Protein AF-A0ABD6B893-F1 (afdb_monomer_lite)

pLDDT: mean 93.64, std 9.58, range [51.09, 98.69]

Sequence (57 aa):
KTGTADANLYADAWDVPVVTYGPGDSALDHAPDERLPLAEFDRAVTALTTACEQLTD

Organism: NCBI:txid1220023

Structure (mmCIF, N/CA/C/O backbone):
data_AF-A0ABD6B893-F1
#
_entry.id   AF-A0ABD6B893-F1
#
loop_
_atom_site.group_PDB
_atom_site.id
_atom_site.type_symbol
_atom_site.label_atom_id
_atom_site.label_alt_id
_atom_site.label_comp_id
_atom_site.label_asym_id
_atom_site.label_entity_id
_atom_site.label_seq_id
_atom_site.pdbx_PDB_ins_code
_atom_site.Cartn_x
_atom_site.Cartn_y
_atom_site.Cartn_z
_atom_site.occupancy
_atom_site.B_iso_or_equiv
_atom_site.auth_seq_id
_atom_site.auth_comp_id
_atom_site.auth_asym_id
_atom_site.auth_atom_id
_atom_site.pdbx_PDB_model_num
ATOM 1 N N . LYS A 1 1 ? 10.974 -7.006 1.709 1.00 51.09 1 LYS A N 1
ATOM 2 C CA . LYS A 1 1 ? 12.063 -6.025 1.937 1.00 51.09 1 LYS A CA 1
ATOM 3 C C . LYS A 1 1 ? 12.312 -5.883 3.442 1.00 51.09 1 LYS A C 1
ATOM 5 O O . LYS A 1 1 ? 11.339 -5.782 4.171 1.00 51.09 1 LYS A O 1
ATOM 10 N N . THR A 1 2 ? 13.564 -5.885 3.907 1.00 60.44 2 THR A N 1
ATOM 11 C CA . THR A 1 2 ? 13.976 -5.585 5.303 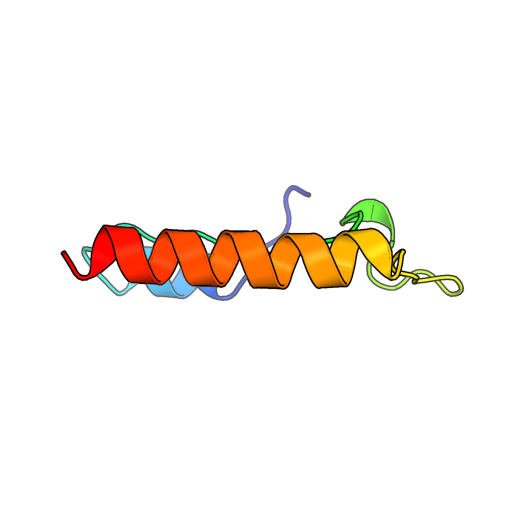1.00 60.44 2 THR A CA 1
ATOM 12 C C . THR A 1 2 ? 14.189 -4.078 5.532 1.00 60.44 2 THR A C 1
ATOM 14 O O . THR A 1 2 ? 15.027 -3.676 6.331 1.00 60.44 2 THR A O 1
ATOM 17 N N . GLY A 1 3 ? 13.522 -3.243 4.734 1.00 66.94 3 GLY A N 1
ATOM 18 C CA . GLY A 1 3 ? 13.729 -1.798 4.690 1.00 66.94 3 GLY A CA 1
ATOM 19 C C . GLY A 1 3 ? 12.884 -1.075 5.731 1.00 66.94 3 GLY A C 1
ATOM 20 O O . GLY A 1 3 ? 11.867 -1.599 6.179 1.00 66.94 3 GLY A O 1
ATOM 21 N N . THR A 1 4 ? 13.316 0.126 6.097 1.00 88.81 4 THR A N 1
ATOM 22 C CA . THR A 1 4 ? 12.578 1.037 6.974 1.00 88.81 4 THR A CA 1
ATOM 23 C C . THR A 1 4 ? 11.498 1.791 6.199 1.00 88.81 4 THR A C 1
ATOM 25 O O . THR A 1 4 ? 11.696 2.118 5.029 1.00 88.81 4 THR A O 1
ATOM 28 N N . ALA A 1 5 ? 10.390 2.110 6.859 1.00 89.69 5 ALA A N 1
ATOM 29 C CA . ALA A 1 5 ? 9.301 2.940 6.351 1.00 89.69 5 ALA A CA 1
ATOM 30 C C . ALA A 1 5 ? 8.746 3.828 7.476 1.00 89.69 5 ALA A C 1
ATOM 32 O O . ALA A 1 5 ? 8.985 3.558 8.653 1.00 89.69 5 ALA A O 1
ATOM 33 N N . ASP A 1 6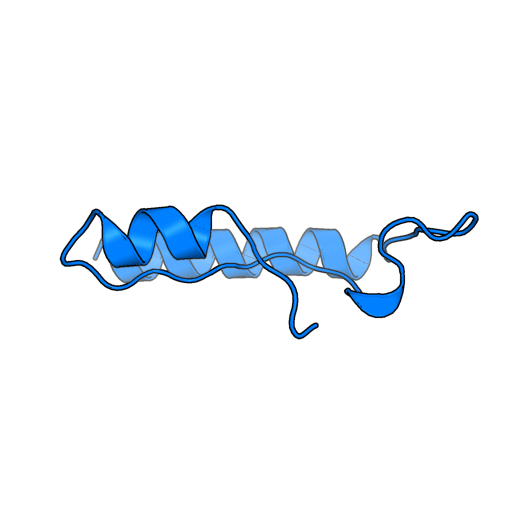 ? 7.941 4.835 7.135 1.00 95.06 6 ASP A N 1
ATOM 34 C CA . ASP A 1 6 ? 7.315 5.725 8.128 1.00 95.06 6 ASP A CA 1
ATOM 35 C C . ASP A 1 6 ? 6.465 4.964 9.156 1.00 95.06 6 ASP A C 1
ATOM 37 O O . ASP A 1 6 ? 6.402 5.346 10.322 1.00 95.06 6 ASP A O 1
ATOM 41 N N . ALA A 1 7 ? 5.901 3.817 8.762 1.00 93.44 7 ALA A N 1
ATOM 42 C CA . ALA A 1 7 ? 5.197 2.909 9.662 1.00 93.44 7 ALA A CA 1
ATOM 43 C C . ALA A 1 7 ? 6.040 2.471 10.874 1.00 93.44 7 ALA A C 1
ATOM 45 O O . ALA A 1 7 ? 5.475 2.224 11.935 1.00 93.44 7 ALA A O 1
ATOM 46 N N . ASN A 1 8 ? 7.373 2.410 10.760 1.00 92.12 8 ASN A N 1
ATOM 47 C CA . ASN A 1 8 ? 8.237 2.137 11.909 1.00 92.12 8 ASN A CA 1
ATOM 48 C C . ASN A 1 8 ? 8.193 3.274 12.937 1.00 92.12 8 ASN A C 1
ATOM 50 O O . ASN A 1 8 ? 8.137 3.000 14.130 1.00 92.12 8 ASN A O 1
ATOM 54 N N . LEU A 1 9 ? 8.192 4.530 12.481 1.00 95.38 9 LEU A N 1
ATOM 55 C CA . LEU A 1 9 ? 8.086 5.695 13.362 1.00 95.38 9 LEU A CA 1
ATOM 56 C C . LEU A 1 9 ? 6.688 5.790 13.980 1.00 95.38 9 LEU A C 1
ATOM 58 O O . LEU A 1 9 ? 6.560 6.105 15.158 1.00 95.38 9 LEU A O 1
ATOM 62 N N . TYR A 1 10 ? 5.643 5.485 13.208 1.00 95.44 10 TYR A N 1
ATOM 63 C CA . TYR A 1 10 ? 4.267 5.480 13.712 1.00 95.44 10 TYR A CA 1
ATOM 64 C C . TYR A 1 10 ? 4.043 4.397 14.766 1.00 95.44 10 TYR A C 1
ATOM 66 O O . TYR A 1 10 ? 3.439 4.681 15.793 1.00 95.44 10 TYR A O 1
ATOM 74 N N . ALA A 1 11 ? 4.563 3.188 14.542 1.00 93.75 11 ALA A N 1
ATOM 75 C CA . ALA A 1 11 ? 4.457 2.092 15.503 1.00 93.75 11 ALA A CA 1
ATOM 76 C C . ALA A 1 11 ? 5.227 2.361 16.809 1.00 9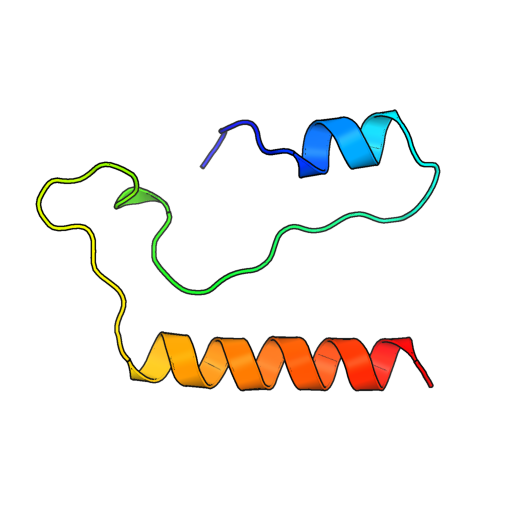3.75 11 ALA A C 1
ATOM 78 O O . ALA A 1 11 ? 4.829 1.865 17.855 1.00 93.75 11 ALA A O 1
ATOM 79 N N . ASP A 1 12 ? 6.320 3.130 16.756 1.00 94.75 12 ASP A N 1
ATOM 80 C CA . ASP A 1 12 ? 7.065 3.549 17.951 1.00 94.75 12 ASP A CA 1
ATOM 81 C C . ASP A 1 12 ? 6.356 4.693 18.699 1.00 94.75 12 ASP A C 1
ATOM 83 O O . ASP A 1 12 ? 6.340 4.737 19.928 1.00 94.75 12 ASP A O 1
ATOM 87 N N . ALA A 1 13 ? 5.736 5.620 17.962 1.00 97.62 13 ALA A N 1
ATOM 88 C CA . ALA A 1 13 ? 5.109 6.808 18.533 1.00 97.62 13 ALA A CA 1
ATOM 89 C C . ALA A 1 13 ? 3.674 6.588 19.042 1.00 97.62 13 ALA A C 1
ATOM 91 O O . ALA A 1 13 ? 3.228 7.327 19.925 1.00 97.62 13 ALA A O 1
ATOM 92 N N . TRP A 1 14 ? 2.925 5.641 18.470 1.00 97.00 14 TRP A N 1
ATOM 93 C CA . TRP A 1 14 ? 1.499 5.451 18.744 1.00 97.00 14 TRP A CA 1
ATOM 94 C C . TRP A 1 14 ? 1.199 4.033 19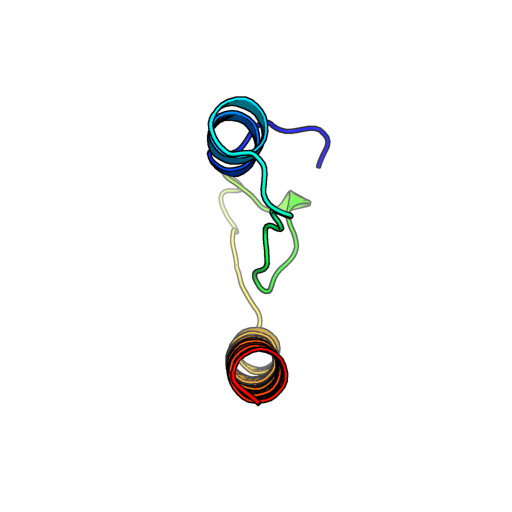.233 1.00 97.00 14 TRP A C 1
ATOM 96 O O . TRP A 1 14 ? 1.568 3.055 18.594 1.00 97.00 14 TRP A O 1
ATOM 106 N N . ASP A 1 15 ? 0.447 3.926 20.333 1.00 95.06 15 ASP A N 1
ATOM 107 C CA . ASP A 1 15 ? 0.016 2.647 20.920 1.00 95.06 15 ASP A CA 1
ATOM 108 C C . ASP A 1 15 ? -1.217 2.074 20.194 1.00 95.06 15 ASP A C 1
ATOM 110 O O . ASP A 1 15 ? -2.299 1.917 20.762 1.00 95.06 15 ASP A O 1
ATOM 114 N N . VAL A 1 16 ? -1.080 1.842 18.885 1.00 95.69 16 VAL A N 1
ATOM 115 C CA .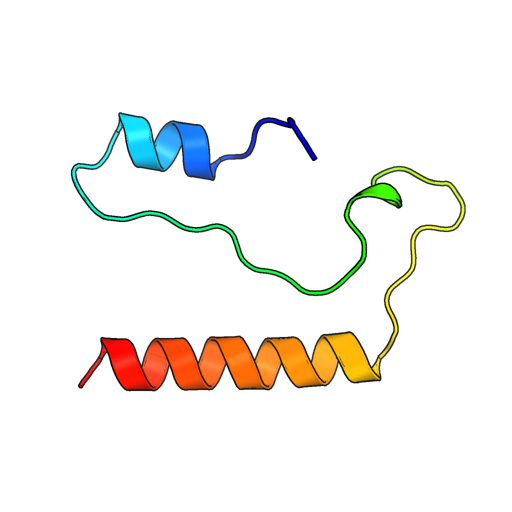 VAL A 1 16 ? -2.117 1.256 18.020 1.00 95.69 16 VAL A CA 1
ATOM 116 C C . VAL A 1 16 ? -1.494 0.296 16.998 1.00 95.69 16 VAL A C 1
ATOM 118 O O . VAL A 1 16 ? -0.328 0.458 16.639 1.00 95.69 16 VAL A O 1
ATOM 121 N N . PRO A 1 17 ? -2.241 -0.694 16.472 1.00 94.44 17 PRO A N 1
ATOM 122 C CA . PRO A 1 17 ? -1.748 -1.533 15.381 1.00 94.44 17 PRO A CA 1
ATOM 123 C C . PRO A 1 17 ? -1.453 -0.717 14.110 1.00 94.44 17 PRO A C 1
ATOM 125 O O . PRO A 1 17 ? -2.298 0.053 13.656 1.00 94.44 17 PRO A O 1
ATOM 128 N N . VAL A 1 18 ? -0.280 -0.927 13.500 1.00 94.69 18 VAL A N 1
ATOM 129 C CA . VAL A 1 18 ? 0.153 -0.247 12.265 1.00 94.69 18 VAL A CA 1
ATOM 130 C C . VAL A 1 18 ? 0.547 -1.276 11.207 1.00 94.69 18 VAL A C 1
ATOM 132 O O . VAL A 1 18 ? 1.265 -2.233 11.494 1.00 94.69 18 VAL A O 1
ATOM 135 N N . VAL A 1 19 ? 0.107 -1.062 9.966 1.00 94.19 19 VAL A N 1
ATOM 136 C CA . VAL A 1 19 ? 0.476 -1.880 8.802 1.00 94.19 19 VAL A CA 1
ATOM 137 C C . VAL A 1 19 ? 0.799 -0.995 7.599 1.00 94.19 19 VAL A C 1
ATOM 139 O O . VAL A 1 19 ? 0.213 0.072 7.430 1.00 94.19 19 VAL A O 1
ATOM 142 N N . THR A 1 20 ? 1.701 -1.463 6.736 1.00 94.19 20 THR A N 1
ATOM 143 C CA . THR A 1 20 ? 1.952 -0.870 5.414 1.00 94.19 20 THR A CA 1
ATOM 144 C C . THR A 1 20 ? 1.339 -1.768 4.351 1.00 94.19 20 THR A C 1
ATOM 146 O O . THR A 1 20 ? 1.608 -2.970 4.331 1.00 94.19 20 THR A O 1
ATOM 149 N N . TYR A 1 21 ? 0.550 -1.190 3.448 1.00 95.56 21 TYR A N 1
ATOM 150 C CA . TYR A 1 21 ? -0.074 -1.909 2.343 1.00 95.56 21 TYR A CA 1
ATOM 151 C C . TYR A 1 21 ? 0.063 -1.131 1.031 1.00 95.56 21 TYR A C 1
ATOM 153 O O . TYR A 1 21 ? -0.091 0.087 1.004 1.00 95.56 21 TYR A O 1
ATOM 161 N N . GLY A 1 22 ? 0.326 -1.854 -0.055 1.00 96.94 22 GLY A N 1
ATOM 162 C CA . GLY A 1 22 ? 0.359 -1.343 -1.421 1.00 96.94 22 GLY A CA 1
ATOM 163 C C . GLY A 1 22 ? 0.580 -2.487 -2.420 1.00 96.94 22 GLY A C 1
ATOM 164 O O . GLY A 1 22 ? 1.082 -3.543 -2.022 1.00 96.94 22 GLY A O 1
ATOM 165 N N . PRO A 1 23 ? 0.179 -2.326 -3.693 1.00 98.00 23 PRO A N 1
ATOM 166 C CA . PRO A 1 23 ? 0.443 -3.312 -4.736 1.00 98.00 23 PRO A CA 1
ATOM 167 C C . PRO A 1 23 ? 1.908 -3.282 -5.192 1.00 98.00 23 PRO A C 1
ATOM 169 O O . PRO A 1 23 ? 2.620 -2.307 -4.961 1.00 98.00 23 PRO A O 1
ATOM 172 N N . GLY A 1 24 ? 2.314 -4.311 -5.937 1.00 96.44 24 GLY A N 1
ATOM 173 C CA . GLY A 1 24 ? 3.598 -4.360 -6.629 1.00 96.44 24 GLY A CA 1
ATOM 174 C C . GLY A 1 24 ? 4.679 -5.169 -5.920 1.00 96.44 24 GLY A C 1
ATOM 175 O O . GLY A 1 24 ? 4.539 -5.612 -4.779 1.00 96.44 24 GLY A O 1
ATOM 176 N N . ASP A 1 25 ? 5.779 -5.372 -6.644 1.00 96.38 25 ASP A N 1
ATOM 177 C CA . ASP A 1 25 ? 6.956 -6.066 -6.141 1.00 96.38 25 ASP A CA 1
ATOM 178 C C . ASP A 1 25 ? 7.973 -5.066 -5.595 1.00 96.38 25 ASP A C 1
ATOM 180 O O . ASP A 1 25 ? 8.622 -4.325 -6.331 1.00 96.38 25 ASP A O 1
ATOM 184 N N . SER A 1 26 ? 8.156 -5.116 -4.280 1.00 94.00 26 SER A N 1
ATOM 185 C CA . SER A 1 26 ? 9.095 -4.276 -3.544 1.00 94.00 26 SER A CA 1
ATOM 186 C C . SER A 1 26 ? 10.570 -4.476 -3.954 1.00 94.00 26 SER A C 1
ATOM 188 O O . SER A 1 26 ? 11.439 -3.717 -3.528 1.00 94.00 26 SER A O 1
ATOM 190 N N . ALA A 1 27 ? 10.898 -5.525 -4.713 1.00 94.62 27 ALA A N 1
ATOM 191 C CA . ALA A 1 27 ? 12.234 -5.719 -5.273 1.00 94.62 27 ALA A CA 1
ATOM 192 C C . ALA A 1 27 ? 12.544 -4.757 -6.434 1.00 94.62 27 ALA A C 1
ATOM 194 O O . ALA A 1 27 ? 13.713 -4.606 -6.786 1.00 94.62 27 ALA A O 1
ATOM 195 N N . LEU A 1 28 ? 11.520 -4.119 -7.015 1.00 96.25 28 LEU A N 1
ATOM 196 C CA . LEU A 1 28 ? 11.663 -3.151 -8.104 1.00 96.25 28 LEU A CA 1
ATOM 197 C C . LEU A 1 28 ? 11.882 -1.713 -7.628 1.00 96.25 28 LEU A C 1
ATOM 199 O O . LEU A 1 28 ? 12.120 -0.847 -8.466 1.00 96.25 28 LEU A O 1
ATOM 203 N N . ASP A 1 29 ? 11.821 -1.440 -6.323 1.00 94.75 29 ASP A N 1
ATOM 204 C CA . ASP A 1 29 ? 12.077 -0.097 -5.802 1.00 94.75 29 ASP A CA 1
ATOM 205 C C . ASP A 1 29 ? 13.428 0.435 -6.294 1.00 94.75 29 ASP A C 1
ATOM 207 O O . ASP A 1 29 ? 14.470 -0.200 -6.095 1.00 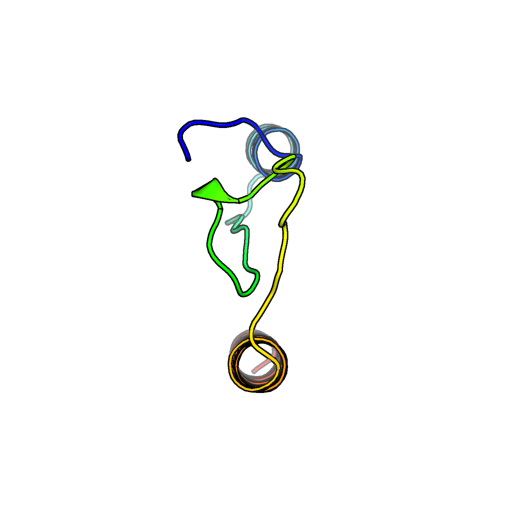94.75 29 ASP A O 1
ATOM 211 N N . HIS A 1 30 ? 13.404 1.630 -6.892 1.00 95.00 30 HIS A N 1
ATOM 212 C CA . HIS A 1 30 ? 14.577 2.314 -7.447 1.00 95.00 30 HIS A CA 1
ATOM 213 C C . HIS A 1 30 ? 15.231 1.609 -8.647 1.00 95.00 30 HIS A C 1
ATOM 215 O O . HIS A 1 30 ? 16.328 1.998 -9.065 1.00 95.00 30 HIS A O 1
ATOM 221 N N . ALA A 1 31 ? 14.588 0.592 -9.221 1.00 97.06 31 ALA A N 1
ATOM 222 C CA . ALA A 1 31 ? 15.056 -0.021 -10.452 1.00 97.06 31 ALA A CA 1
ATOM 223 C C . ALA A 1 31 ? 14.776 0.907 -11.654 1.00 97.06 31 ALA A C 1
ATOM 225 O O . ALA A 1 31 ? 13.738 1.568 -11.700 1.00 97.06 31 ALA A O 1
ATOM 226 N N . PRO A 1 32 ? 15.649 0.946 -12.680 1.00 98.06 32 PRO A N 1
ATOM 227 C CA . PRO A 1 32 ? 15.384 1.711 -13.902 1.00 98.06 32 PRO A CA 1
ATOM 228 C C . PRO A 1 32 ? 14.105 1.289 -14.645 1.00 98.06 32 PRO A C 1
ATOM 230 O O . PRO A 1 32 ? 13.573 2.064 -15.436 1.00 98.06 32 PRO A O 1
ATOM 233 N N . ASP A 1 33 ? 13.636 0.060 -14.417 1.00 97.69 33 ASP A N 1
ATOM 234 C CA . ASP A 1 33 ? 12.435 -0.541 -15.001 1.00 97.69 33 ASP A CA 1
ATOM 235 C C . ASP A 1 33 ? 11.320 -0.781 -13.965 1.00 97.69 33 ASP A C 1
ATOM 237 O O . ASP A 1 33 ? 10.501 -1.700 -14.124 1.00 97.69 33 ASP A O 1
ATOM 241 N N . GLU A 1 34 ? 11.287 0.038 -12.908 1.00 98.31 34 GLU A N 1
ATOM 242 C CA . GLU A 1 34 ? 10.206 0.061 -11.924 1.00 98.31 34 GLU A CA 1
ATOM 243 C C . GLU A 1 34 ? 8.843 0.150 -12.628 1.00 98.31 34 GLU A C 1
ATOM 245 O O . GLU A 1 34 ? 8.598 1.002 -13.488 1.00 98.31 34 GLU A O 1
ATOM 250 N N . ARG A 1 35 ? 7.957 -0.794 -12.306 1.00 97.81 35 ARG A N 1
ATOM 251 C CA . ARG A 1 35 ? 6.663 -0.951 -12.973 1.00 97.81 35 ARG A CA 1
ATOM 252 C C . ARG A 1 35 ? 5.667 -1.650 -12.066 1.00 97.81 35 ARG A C 1
ATOM 254 O O . ARG A 1 35 ? 6.039 -2.442 -11.204 1.00 97.81 35 ARG A O 1
ATOM 261 N N . LEU A 1 36 ? 4.391 -1.439 -12.362 1.00 98.25 36 LEU A N 1
ATOM 262 C CA . LEU A 1 36 ? 3.275 -2.082 -11.686 1.00 98.25 36 LEU A CA 1
ATOM 263 C C . LEU A 1 36 ? 2.248 -2.566 -12.724 1.00 98.25 36 LEU A C 1
ATOM 265 O O . LEU A 1 36 ? 1.841 -1.773 -13.577 1.00 98.25 36 LEU A O 1
ATOM 269 N N . PRO A 1 37 ? 1.792 -3.834 -12.686 1.00 98.19 37 PRO A N 1
ATOM 270 C CA . PRO A 1 37 ? 0.676 -4.275 -13.516 1.00 98.19 37 PRO A CA 1
ATOM 271 C C . PRO A 1 37 ? -0.614 -3.518 -13.170 1.00 98.19 37 PRO A C 1
ATOM 273 O O . PRO A 1 37 ? -1.009 -3.460 -12.009 1.00 98.19 37 PRO A O 1
ATOM 276 N N . LEU A 1 38 ? -1.338 -3.009 -14.172 1.00 98.50 38 LEU A N 1
ATOM 277 C CA . LEU A 1 38 ? -2.582 -2.253 -13.935 1.00 98.50 38 LEU A CA 1
ATOM 278 C C . LEU A 1 38 ? -3.635 -3.069 -13.169 1.00 98.50 38 LEU A C 1
ATOM 280 O O . LEU A 1 38 ? -4.270 -2.568 -12.252 1.00 98.50 38 LEU A O 1
ATOM 284 N N . ALA A 1 39 ? -3.739 -4.367 -13.458 1.00 98.50 39 ALA A N 1
ATOM 285 C CA . ALA A 1 39 ? -4.644 -5.244 -12.724 1.00 98.50 39 ALA A CA 1
ATOM 286 C C . ALA A 1 39 ? -4.258 -5.411 -11.239 1.00 98.50 39 ALA A C 1
ATOM 288 O O . ALA A 1 39 ? -5.112 -5.764 -10.433 1.00 98.50 39 ALA A O 1
ATOM 289 N N . GLU A 1 40 ? -2.990 -5.215 -10.857 1.00 98.50 40 GLU A N 1
ATOM 290 C CA . GLU A 1 40 ? -2.585 -5.188 -9.442 1.00 98.50 40 GLU A CA 1
ATOM 291 C C . GLU A 1 40 ? -2.963 -3.877 -8.770 1.00 98.50 40 GLU A C 1
ATOM 293 O O . GLU A 1 40 ? -3.412 -3.899 -7.625 1.00 98.50 40 GLU A O 1
ATOM 298 N N . PHE A 1 41 ? -2.848 -2.764 -9.494 1.00 98.44 41 PHE A N 1
ATOM 299 C CA . PHE A 1 41 ? -3.327 -1.471 -9.027 1.00 98.44 41 PHE A CA 1
ATOM 300 C C . PHE A 1 41 ? -4.830 -1.517 -8.703 1.00 98.44 41 PHE A C 1
ATOM 302 O O . PHE A 1 41 ? -5.217 -1.229 -7.570 1.00 98.44 41 PHE A O 1
ATOM 309 N N . ASP A 1 42 ? -5.664 -1.991 -9.635 1.00 98.69 42 ASP A N 1
ATOM 310 C CA . ASP A 1 42 ? -7.120 -2.088 -9.433 1.00 98.69 42 ASP A CA 1
ATOM 311 C C . ASP A 1 42 ? -7.492 -3.012 -8.258 1.00 98.69 42 ASP A C 1
ATOM 313 O O . ASP A 1 42 ? -8.391 -2.720 -7.459 1.00 98.69 42 ASP A O 1
ATOM 317 N N . ARG A 1 43 ? -6.768 -4.132 -8.109 1.00 98.62 43 ARG A N 1
ATOM 318 C CA . ARG A 1 43 ? -6.961 -5.047 -6.974 1.00 98.62 43 ARG A CA 1
ATOM 319 C C . ARG A 1 43 ? -6.598 -4.403 -5.642 1.00 98.62 43 ARG A C 1
ATOM 321 O O . ARG A 1 43 ? -7.311 -4.632 -4.669 1.00 98.62 43 ARG A O 1
ATOM 328 N N . ALA A 1 44 ? -5.527 -3.614 -5.583 1.00 98.50 44 ALA A N 1
ATOM 329 C CA . ALA A 1 44 ? -5.140 -2.947 -4.346 1.00 98.50 44 ALA A CA 1
ATOM 330 C C . ALA A 1 44 ? -6.136 -1.877 -3.911 1.00 98.50 44 ALA A C 1
ATOM 332 O O . ALA A 1 44 ? -6.403 -1.770 -2.716 1.00 98.50 44 ALA A O 1
ATOM 333 N N . VAL A 1 45 ? -6.729 -1.143 -4.858 1.00 98.56 45 VAL A N 1
ATOM 334 C CA . VAL A 1 45 ? -7.829 -0.220 -4.545 1.00 98.56 45 VAL A CA 1
ATOM 335 C C . VAL A 1 45 ? -8.977 -0.988 -3.895 1.00 98.56 45 VAL A C 1
ATOM 337 O O . VAL A 1 45 ? -9.403 -0.633 -2.801 1.00 98.56 45 VAL A O 1
ATOM 340 N N . THR A 1 46 ? -9.411 -2.091 -4.513 1.00 98.62 46 THR A N 1
ATOM 341 C CA . THR A 1 46 ? -10.500 -2.923 -3.977 1.00 98.62 46 THR A CA 1
ATOM 342 C C . THR A 1 46 ? -10.178 -3.437 -2.571 1.00 98.62 46 THR A C 1
ATOM 344 O O . THR A 1 46 ? -10.991 -3.299 -1.663 1.00 98.62 46 THR A O 1
ATOM 347 N N . ALA A 1 47 ? -8.979 -3.991 -2.369 1.00 98.38 47 ALA A N 1
ATOM 348 C CA . ALA A 1 47 ? -8.562 -4.529 -1.078 1.00 98.38 47 ALA A CA 1
ATOM 349 C C . ALA A 1 47 ? -8.513 -3.457 0.021 1.00 98.38 47 ALA A C 1
ATOM 351 O O . ALA A 1 47 ? -8.997 -3.702 1.126 1.00 98.38 47 ALA A O 1
ATOM 352 N N . LEU A 1 48 ? -7.962 -2.274 -0.278 1.00 98.19 48 LEU A N 1
ATOM 353 C CA . LEU A 1 48 ? -7.880 -1.183 0.690 1.00 98.19 48 LEU A CA 1
ATOM 354 C C . LEU A 1 48 ? -9.270 -0.638 1.034 1.00 98.19 48 LEU A C 1
ATOM 356 O O . LEU A 1 48 ? -9.564 -0.449 2.211 1.00 98.19 48 LEU A O 1
ATOM 360 N N . THR A 1 49 ? -10.140 -0.445 0.038 1.00 98.25 49 THR A N 1
ATOM 361 C CA . THR A 1 49 ? -11.524 -0.006 0.266 1.00 98.25 49 THR A CA 1
ATOM 362 C C . THR A 1 49 ? -12.275 -0.992 1.156 1.00 98.25 49 THR A C 1
ATOM 364 O O . THR A 1 49 ? -12.817 -0.583 2.178 1.00 98.25 49 THR A O 1
ATOM 367 N N . THR A 1 50 ? -12.232 -2.288 0.837 1.00 98.19 50 THR A N 1
ATOM 368 C CA . THR A 1 50 ? -12.889 -3.320 1.650 1.00 98.19 50 THR A CA 1
ATOM 369 C C . THR A 1 50 ? -12.335 -3.376 3.075 1.00 98.19 50 THR A C 1
ATOM 371 O O . THR A 1 50 ? -13.106 -3.525 4.018 1.00 98.19 50 THR A O 1
ATOM 374 N N . ALA A 1 51 ? -11.018 -3.243 3.262 1.00 97.38 51 ALA A N 1
ATOM 375 C CA . ALA A 1 51 ? -10.426 -3.224 4.598 1.00 97.38 51 ALA A CA 1
ATOM 376 C C . ALA A 1 51 ? -10.888 -2.006 5.413 1.00 97.38 51 ALA A C 1
ATOM 378 O O . ALA A 1 51 ? -11.200 -2.147 6.592 1.00 97.38 51 ALA A O 1
ATOM 379 N N . CYS A 1 52 ? -10.961 -0.823 4.796 1.00 96.50 52 CYS A N 1
ATOM 380 C CA . CYS A 1 52 ? -11.474 0.373 5.458 1.00 96.50 52 CYS A CA 1
ATOM 381 C C . CYS A 1 52 ? -12.939 0.210 5.867 1.00 96.50 52 CYS A C 1
ATOM 383 O O . CYS A 1 52 ? -13.256 0.505 7.012 1.00 96.50 52 CYS A O 1
ATOM 385 N N . GLU A 1 53 ? -13.793 -0.298 4.974 1.00 97.56 53 GLU A N 1
ATOM 386 C CA . GLU A 1 53 ? -15.206 -0.571 5.278 1.00 97.56 53 GLU A CA 1
ATOM 387 C C . GLU A 1 53 ? -15.338 -1.516 6.483 1.00 97.56 53 GLU A C 1
ATOM 389 O O . GLU A 1 53 ? -15.999 -1.178 7.461 1.00 97.56 53 GLU A O 1
ATOM 394 N N . GLN A 1 54 ? -14.614 -2.641 6.470 1.00 96.75 54 GLN A N 1
ATOM 395 C CA . GLN A 1 54 ? -14.651 -3.642 7.545 1.00 96.75 54 GLN A CA 1
ATOM 396 C C . GLN A 1 54 ? -14.124 -3.148 8.896 1.00 96.75 54 GLN A C 1
ATOM 398 O O . GLN A 1 54 ? -14.486 -3.708 9.925 1.00 96.75 54 GLN A O 1
ATOM 403 N N . LEU A 1 55 ? -13.224 -2.162 8.908 1.00 94.06 55 LEU A N 1
ATOM 404 C CA . LEU A 1 55 ? -12.652 -1.605 10.139 1.00 94.06 55 LEU A CA 1
ATOM 405 C C . LEU A 1 55 ? -13.469 -0.436 10.702 1.00 94.06 55 LEU A C 1
ATOM 407 O O . LEU A 1 55 ? -13.184 0.021 11.809 1.00 94.06 55 LEU A O 1
ATOM 411 N N . THR A 1 56 ? -14.434 0.076 9.936 1.00 89.56 56 THR A N 1
ATOM 412 C CA . THR A 1 56 ? -15.344 1.146 10.370 1.00 89.56 56 THR A CA 1
ATOM 413 C C . THR A 1 56 ? -16.706 0.650 10.856 1.00 89.56 56 THR A C 1
ATOM 415 O O . THR A 1 56 ? -17.439 1.449 11.439 1.00 89.56 56 THR A O 1
ATOM 418 N N . ASP A 1 57 ? -17.024 -0.628 10.630 1.00 62.53 57 ASP A N 1
ATOM 419 C CA . ASP A 1 57 ? -18.182 -1.332 11.203 1.00 62.53 57 ASP A CA 1
ATOM 420 C C . ASP A 1 57 ? -17.916 -1.786 12.653 1.00 62.53 57 ASP A C 1
ATOM 422 O O . ASP A 1 57 ? -18.852 -1.689 13.484 1.00 62.53 57 ASP A O 1
#

Secondary structure (DSSP, 8-state):
-----HHHHHHHH-SS------SS-GGGTT-TT----HHHHHHHHHHHHHHHHHHH-

Radius of gyration: 14.07 Å; chains: 1; bounding box: 34×13×36 Å

Foldseek 3Di:
DPDDDVQVVCVVVDPDDTDDDDFDDPVCVPPPPDDGDVVRRVVSVVVVVVVVVVVVD